Protein AF-A0A6B2BYZ8-F1 (afdb_monomer_lite)

Sequence (83 aa):
MRRLVRGAMKSVNVRRVLADGAYDSRENFNFLSQSGIKPVIRVRINSVARSMGCPYRRDAVLEQRALGPRAWSKVHRFGFSGC

pLDDT: mean 76.66, std 10.26, range [35.62, 85.75]

Radius of gyration: 12.88 Å; chains: 1; bounding box: 36×23×32 Å

Secondary structure (DSSP, 8-state):
-HHHHHHHHHHS---EEEE-GGG--HHHHHHHHHTT-EEEEPPPTT-----TT-HHHHHHHHHHHHH-HHHHHHHTTTT----

Foldseek 3Di:
DVVVVVVCVVPDDAAEDEEEQVQLDQVSQVSCVVSNHQYLYHHDLPDDLDCPVHNSSNVNNVVCVVLPVVRSCVVVVPPDPDD

Structure (mmCIF, N/CA/C/O backbone):
data_AF-A0A6B2BYZ8-F1
#
_entry.id   AF-A0A6B2BYZ8-F1
#
loop_
_atom_site.group_PDB
_atom_site.id
_atom_site.type_symbol
_atom_site.label_atom_id
_atom_site.label_alt_id
_atom_site.label_comp_id
_atom_site.label_asym_id
_atom_site.label_entity_id
_atom_site.label_seq_id
_atom_site.pdbx_PDB_ins_code
_atom_site.Cartn_x
_atom_site.Cartn_y
_atom_site.Cartn_z
_atom_site.occupancy
_atom_site.B_iso_or_equiv
_atom_site.auth_seq_id
_atom_site.auth_comp_id
_atom_site.auth_asym_id
_atom_site.auth_atom_id
_atom_site.pdbx_PDB_model_num
ATOM 1 N N . MET A 1 1 ? -1.746 10.546 2.937 1.00 72.38 1 MET A N 1
ATOM 2 C CA . MET A 1 1 ? -2.502 9.319 3.291 1.00 72.38 1 MET A CA 1
ATOM 3 C C . MET A 1 1 ? -2.757 9.156 4.795 1.00 72.38 1 MET A C 1
ATOM 5 O O . MET A 1 1 ? -3.882 8.840 5.158 1.00 72.38 1 MET A O 1
ATOM 9 N N . ARG A 1 2 ? -1.777 9.394 5.683 1.00 78.31 2 ARG A N 1
ATOM 10 C CA . ARG A 1 2 ? -1.889 9.112 7.136 1.00 78.31 2 ARG A CA 1
ATOM 11 C C . ARG A 1 2 ? -3.151 9.655 7.821 1.00 78.31 2 ARG A C 1
ATOM 13 O O . ARG A 1 2 ? -3.783 8.928 8.576 1.00 78.31 2 ARG A O 1
ATOM 20 N N . ARG A 1 3 ? -3.536 10.907 7.544 1.00 79.81 3 ARG A N 1
ATOM 21 C CA . ARG A 1 3 ? -4.721 11.543 8.153 1.00 79.81 3 ARG A CA 1
ATOM 22 C C . ARG A 1 3 ? -6.030 10.836 7.777 1.00 79.81 3 ARG A C 1
ATOM 24 O O . ARG A 1 3 ? -6.871 10.640 8.643 1.00 79.81 3 ARG A O 1
ATOM 31 N N . LEU A 1 4 ? -6.159 10.405 6.521 1.00 80.94 4 LEU A N 1
ATOM 32 C CA . LEU A 1 4 ? -7.343 9.697 6.019 1.00 80.94 4 LEU A CA 1
ATOM 33 C C . LEU A 1 4 ? -7.474 8.316 6.662 1.00 80.94 4 LEU A C 1
ATOM 35 O O . LEU A 1 4 ? -8.533 7.964 7.167 1.00 80.94 4 LEU A O 1
ATOM 39 N N . VAL A 1 5 ? -6.368 7.570 6.709 1.00 81.12 5 VAL A N 1
ATOM 40 C CA . VAL A 1 5 ? -6.349 6.231 7.310 1.00 81.12 5 VAL A CA 1
ATOM 41 C C . VAL A 1 5 ? -6.630 6.312 8.809 1.00 81.12 5 VAL A C 1
ATOM 43 O O . VAL A 1 5 ? -7.464 5.566 9.297 1.00 81.12 5 VAL A O 1
ATOM 46 N N . ARG A 1 6 ? -6.026 7.264 9.534 1.00 82.25 6 ARG A N 1
ATOM 47 C CA . ARG A 1 6 ? -6.308 7.463 10.967 1.00 82.25 6 ARG A CA 1
ATOM 48 C C . ARG A 1 6 ? -7.767 7.828 11.239 1.00 82.25 6 ARG A C 1
ATOM 50 O O . ARG A 1 6 ? -8.313 7.366 12.231 1.00 82.25 6 ARG A O 1
ATOM 57 N N . GLY A 1 7 ? -8.392 8.641 10.385 1.00 83.62 7 GLY A N 1
ATOM 58 C CA . GLY A 1 7 ? -9.820 8.949 10.493 1.00 83.62 7 GLY A CA 1
ATOM 59 C C . GLY A 1 7 ? -10.687 7.707 10.291 1.00 83.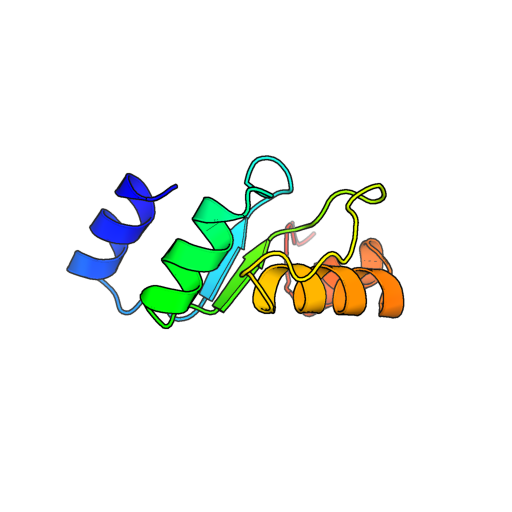62 7 GLY A C 1
ATOM 60 O O . GLY A 1 7 ? -11.546 7.422 11.118 1.00 83.62 7 GLY A O 1
ATOM 61 N N . ALA A 1 8 ? -10.399 6.922 9.249 1.00 81.62 8 ALA A N 1
ATOM 62 C CA . ALA A 1 8 ? -11.110 5.676 8.978 1.00 81.62 8 ALA A CA 1
ATOM 63 C C . ALA A 1 8 ? -10.932 4.651 10.110 1.00 81.62 8 ALA A C 1
ATOM 65 O O . ALA A 1 8 ? -11.914 4.090 10.579 1.00 81.62 8 ALA A O 1
ATOM 66 N N . MET A 1 9 ? -9.711 4.481 10.626 1.00 81.94 9 MET A N 1
ATOM 67 C CA . MET A 1 9 ? -9.413 3.563 11.734 1.00 81.94 9 MET A CA 1
ATOM 68 C C . MET A 1 9 ? -10.178 3.881 13.026 1.00 81.94 9 MET A C 1
ATOM 70 O O . MET A 1 9 ? -10.350 2.990 13.850 1.00 81.94 9 MET A O 1
ATOM 74 N N . LYS A 1 10 ? -10.647 5.123 13.222 1.00 81.00 10 LYS A N 1
ATOM 75 C CA . LYS A 1 10 ? -11.480 5.474 14.386 1.00 81.00 10 LYS A CA 1
ATOM 76 C C . LYS A 1 10 ? -12.898 4.909 14.307 1.00 81.00 10 LYS A C 1
ATOM 78 O O . LYS A 1 10 ? -13.525 4.751 15.343 1.00 81.00 10 LYS A O 1
ATOM 83 N N . SER A 1 11 ? -13.410 4.674 13.100 1.00 79.06 11 SER A N 1
ATOM 84 C CA . SER A 1 11 ? -14.803 4.253 12.880 1.00 79.06 11 SER A CA 1
ATOM 85 C C . SER A 1 11 ? -14.915 2.826 12.344 1.00 79.06 11 SER A C 1
ATOM 87 O O . SER A 1 11 ? -15.933 2.178 12.551 1.00 79.06 11 SER A O 1
ATOM 89 N N . VAL A 1 12 ? -13.889 2.327 11.646 1.00 82.31 12 VAL A N 1
ATOM 90 C CA . VAL A 1 12 ? -13.907 1.017 10.985 1.00 82.31 12 VAL A CA 1
ATOM 91 C C . VAL A 1 12 ? -12.565 0.297 11.100 1.00 82.31 12 VAL A C 1
ATOM 93 O O . VAL A 1 12 ? -11.499 0.913 11.087 1.00 82.31 12 VAL A O 1
ATOM 96 N N . ASN A 1 13 ? -12.607 -1.037 11.134 1.00 81.62 13 ASN A N 1
ATOM 97 C CA . ASN A 1 13 ? -11.402 -1.856 11.062 1.00 81.62 13 ASN A CA 1
ATOM 98 C C . ASN A 1 13 ? -10.901 -1.946 9.609 1.00 81.62 13 ASN A C 1
ATOM 100 O O . ASN A 1 13 ? -11.415 -2.716 8.791 1.00 81.62 13 ASN A O 1
ATOM 104 N N . VAL A 1 14 ? -9.902 -1.133 9.267 1.00 81.06 14 VAL A N 1
ATOM 105 C CA . VAL A 1 14 ? -9.361 -1.053 7.905 1.00 81.06 14 VAL A CA 1
ATOM 106 C C . VAL A 1 14 ? -8.443 -2.247 7.636 1.00 81.06 14 VAL A C 1
ATOM 108 O O . VAL A 1 14 ? -7.278 -2.245 8.006 1.00 81.06 14 VAL A O 1
ATOM 111 N N . ARG A 1 15 ? -8.943 -3.273 6.942 1.00 83.06 15 ARG A N 1
ATOM 112 C CA . ARG A 1 15 ? -8.153 -4.485 6.648 1.00 83.06 15 ARG A CA 1
ATOM 113 C C . ARG A 1 15 ? -7.183 -4.314 5.471 1.00 83.06 15 ARG A C 1
ATOM 115 O O . ARG A 1 15 ? -6.127 -4.944 5.431 1.00 83.06 15 ARG A O 1
ATOM 122 N N . ARG A 1 16 ? -7.552 -3.498 4.476 1.00 84.62 16 ARG A N 1
ATOM 123 C CA . ARG A 1 16 ? -6.785 -3.275 3.237 1.00 84.62 16 ARG A CA 1
ATOM 124 C C . ARG A 1 16 ? -6.986 -1.847 2.737 1.00 84.62 16 ARG A C 1
ATOM 126 O O . ARG A 1 16 ? -8.091 -1.325 2.849 1.00 84.62 16 ARG A O 1
ATOM 133 N N . VAL A 1 17 ? -5.948 -1.246 2.159 1.00 85.75 17 VAL A N 1
ATOM 134 C CA . VAL A 1 17 ? -6.012 0.093 1.547 1.00 85.75 17 VAL A CA 1
ATOM 135 C C . VAL A 1 17 ? -5.614 0.002 0.085 1.00 85.75 17 VAL A C 1
ATOM 137 O O . VAL A 1 17 ? -4.506 -0.426 -0.223 1.00 85.75 17 VAL A O 1
ATOM 140 N N . LEU A 1 1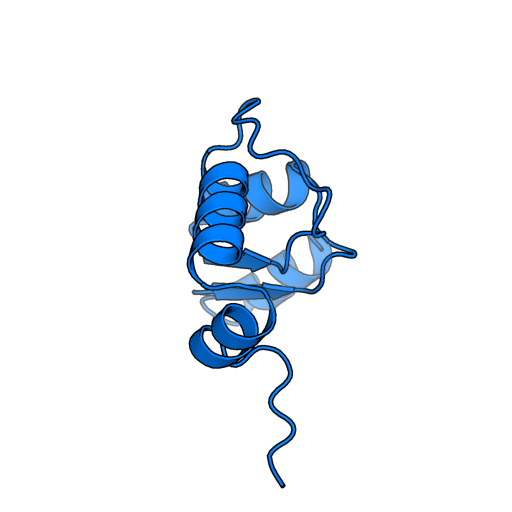8 ? -6.523 0.422 -0.792 1.00 84.38 18 LEU A N 1
ATOM 141 C CA . LEU A 1 18 ? -6.309 0.529 -2.232 1.00 84.38 18 LEU A CA 1
ATOM 142 C C . LEU A 1 18 ? -5.835 1.946 -2.557 1.00 84.38 18 LEU A C 1
ATOM 144 O O . LEU A 1 18 ? -6.485 2.913 -2.159 1.00 84.38 18 LEU A O 1
ATOM 148 N N . ALA A 1 19 ? -4.714 2.081 -3.261 1.00 83.00 19 ALA A N 1
ATOM 149 C CA . ALA A 1 19 ? -4.219 3.392 -3.674 1.00 83.00 19 ALA A CA 1
ATOM 150 C C . ALA A 1 19 ? -3.498 3.351 -5.022 1.00 83.00 19 ALA A C 1
ATOM 152 O O . ALA A 1 19 ? -2.930 2.332 -5.414 1.00 83.00 19 ALA A O 1
ATOM 153 N N . ASP A 1 20 ? -3.509 4.480 -5.725 1.00 81.56 20 ASP A N 1
ATOM 154 C CA . ASP A 1 20 ? -2.772 4.629 -6.979 1.00 81.56 20 ASP A CA 1
ATOM 155 C C . ASP A 1 20 ? -1.270 4.887 -6.734 1.00 81.56 20 ASP A C 1
ATOM 157 O O . ASP A 1 20 ? -0.844 5.191 -5.614 1.00 81.56 20 ASP A O 1
ATOM 161 N N . GLY A 1 21 ? -0.462 4.822 -7.794 1.00 76.19 21 GLY A N 1
ATOM 162 C CA . GLY A 1 21 ? 0.979 5.067 -7.768 1.00 76.19 21 GLY A CA 1
ATOM 163 C C . GLY A 1 21 ? 1.396 6.483 -7.383 1.00 76.19 21 GLY A C 1
ATOM 164 O O . GLY A 1 21 ? 2.582 6.711 -7.150 1.00 76.19 21 GLY A O 1
ATOM 165 N N . ALA A 1 22 ? 0.460 7.425 -7.239 1.00 77.81 22 ALA A N 1
ATOM 166 C CA . ALA A 1 22 ? 0.705 8.683 -6.530 1.00 77.81 22 ALA A CA 1
ATOM 167 C C . ALA A 1 22 ? 1.084 8.471 -5.046 1.00 77.81 22 ALA A C 1
ATOM 169 O O . ALA A 1 22 ? 1.788 9.293 -4.466 1.00 77.81 22 ALA A O 1
ATOM 170 N N . TYR A 1 23 ? 0.663 7.354 -4.439 1.00 78.06 23 TYR A N 1
ATOM 171 C CA . TYR A 1 23 ? 0.960 6.998 -3.049 1.00 78.06 23 TYR A CA 1
ATOM 172 C C . TYR A 1 23 ? 2.084 5.959 -2.906 1.00 78.06 23 TYR A C 1
ATOM 174 O O . TYR A 1 23 ? 2.281 5.457 -1.794 1.00 78.06 23 TYR A O 1
ATOM 182 N N . ASP A 1 24 ? 2.845 5.673 -3.977 1.00 77.69 24 ASP A N 1
ATOM 183 C CA . ASP A 1 24 ? 4.025 4.783 -4.000 1.00 77.69 24 ASP A CA 1
ATOM 184 C C . ASP A 1 24 ? 5.228 5.374 -3.229 1.00 77.69 24 ASP A C 1
ATOM 186 O O . ASP A 1 24 ? 6.343 5.530 -3.731 1.00 77.69 24 ASP A O 1
ATOM 190 N N . SER A 1 25 ? 5.023 5.714 -1.961 1.00 78.81 25 SER A N 1
ATOM 191 C CA . SER A 1 25 ? 6.053 6.224 -1.058 1.00 78.81 25 SER A CA 1
ATOM 192 C C . SER A 1 25 ? 6.336 5.189 0.020 1.00 78.81 25 SER A C 1
ATOM 194 O O . SER A 1 25 ? 5.413 4.630 0.612 1.00 78.81 25 SER A O 1
ATOM 196 N N . ARG A 1 26 ? 7.619 4.954 0.320 1.00 78.69 26 ARG A N 1
ATOM 197 C CA . ARG A 1 26 ? 8.055 3.993 1.354 1.00 78.69 26 ARG A CA 1
ATOM 198 C C . ARG A 1 26 ? 7.373 4.237 2.698 1.00 78.69 26 ARG A C 1
ATOM 200 O O . ARG A 1 26 ? 6.914 3.300 3.341 1.00 78.69 26 ARG A O 1
ATOM 207 N N . GLU A 1 27 ? 7.247 5.502 3.079 1.00 81.44 27 GLU A N 1
ATOM 208 C CA . GLU A 1 27 ? 6.591 5.909 4.317 1.00 81.44 27 GLU A CA 1
A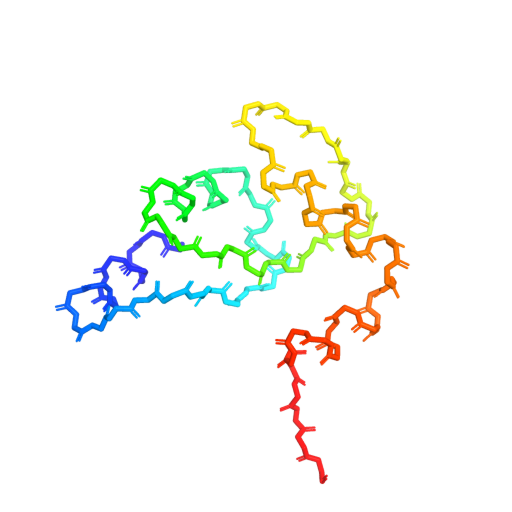TOM 209 C C . GLU A 1 27 ? 5.117 5.487 4.398 1.00 81.44 27 GLU A C 1
ATOM 211 O O . GLU A 1 27 ? 4.644 5.155 5.482 1.00 81.44 27 GLU A O 1
ATOM 216 N N . ASN A 1 28 ? 4.387 5.465 3.276 1.00 82.69 28 ASN A N 1
ATOM 217 C CA . ASN A 1 28 ? 2.989 5.025 3.260 1.00 82.69 28 ASN A CA 1
ATOM 218 C C . ASN A 1 28 ? 2.892 3.512 3.468 1.00 82.69 28 ASN A C 1
ATOM 220 O O . ASN A 1 28 ? 2.099 3.065 4.292 1.00 82.69 28 ASN A O 1
ATOM 224 N N . PHE A 1 29 ? 3.726 2.732 2.774 1.00 82.62 29 PHE A N 1
ATOM 225 C CA . PHE A 1 29 ? 3.781 1.280 2.958 1.00 82.62 29 PHE A CA 1
ATOM 226 C C . PHE A 1 29 ? 4.156 0.909 4.394 1.00 82.62 29 PHE A C 1
ATOM 228 O O . PHE A 1 29 ? 3.505 0.058 4.995 1.00 82.62 29 PHE A O 1
ATOM 235 N N . ASN A 1 30 ? 5.162 1.579 4.962 1.00 83.50 30 ASN A N 1
ATOM 236 C CA . ASN A 1 30 ? 5.598 1.311 6.328 1.00 83.50 30 ASN A CA 1
ATOM 237 C C . ASN A 1 30 ? 4.521 1.687 7.354 1.00 83.50 30 ASN A C 1
ATOM 239 O O . ASN A 1 30 ? 4.261 0.929 8.281 1.00 83.50 30 ASN A O 1
ATOM 243 N N . PHE A 1 31 ? 3.847 2.824 7.160 1.00 85.06 31 PHE A N 1
ATOM 244 C CA . PHE A 1 31 ? 2.746 3.256 8.020 1.00 85.06 31 PHE A CA 1
ATOM 245 C C . PHE A 1 31 ? 1.568 2.267 8.008 1.00 85.06 31 PHE A C 1
ATOM 247 O O . PHE A 1 31 ? 1.044 1.918 9.066 1.00 85.06 31 PHE A O 1
ATOM 254 N N . LEU A 1 32 ? 1.165 1.801 6.821 1.00 84.50 32 LEU A N 1
ATOM 255 C CA . LEU A 1 32 ? 0.086 0.821 6.666 1.00 84.50 32 LEU A CA 1
ATOM 256 C C . LEU A 1 32 ? 0.469 -0.524 7.289 1.00 84.50 32 LEU A C 1
ATOM 258 O O . LEU A 1 32 ? -0.313 -1.079 8.055 1.00 84.50 32 LEU A O 1
ATOM 262 N N . SER A 1 33 ? 1.696 -0.988 7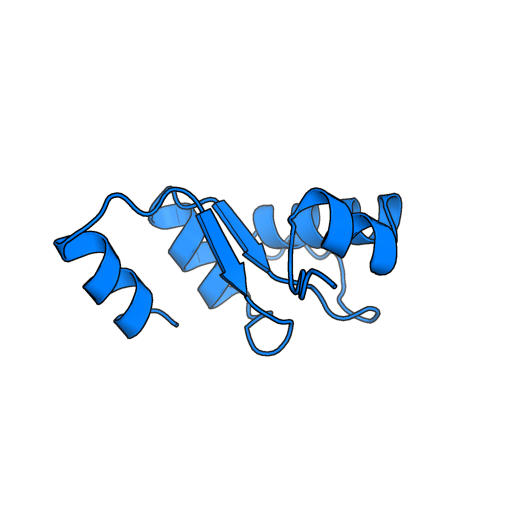.043 1.00 83.19 33 SER A N 1
ATOM 263 C CA . SER A 1 33 ? 2.219 -2.222 7.629 1.00 83.19 33 SER A CA 1
ATOM 264 C C . SER A 1 33 ? 2.277 -2.170 9.154 1.00 83.19 33 SER A C 1
ATOM 266 O O . SER A 1 33 ? 1.850 -3.125 9.793 1.00 83.19 33 SER A O 1
ATOM 268 N N . GLN A 1 34 ? 2.779 -1.079 9.743 1.00 84.25 34 GLN A N 1
ATOM 269 C CA . GLN A 1 34 ? 2.805 -0.912 11.202 1.00 84.25 34 GLN A CA 1
ATOM 270 C C . GLN A 1 34 ? 1.399 -0.875 11.802 1.00 84.25 34 GLN A C 1
ATOM 272 O O . GLN A 1 34 ? 1.198 -1.286 12.937 1.00 84.25 34 GLN A O 1
ATOM 277 N N . SER A 1 35 ? 0.421 -0.411 11.027 1.00 82.56 35 SER A N 1
ATOM 278 C CA . SER A 1 35 ? -0.984 -0.388 11.432 1.00 82.56 35 SER A CA 1
ATOM 279 C C . SER A 1 35 ? -1.701 -1.728 11.194 1.00 82.56 35 SER A C 1
ATOM 281 O O . SER A 1 35 ? -2.905 -1.808 11.414 1.00 82.56 35 SER A O 1
ATOM 283 N N . GLY A 1 36 ? -1.002 -2.768 10.711 1.00 83.50 36 GLY A N 1
ATOM 284 C CA . GLY A 1 36 ? -1.587 -4.079 10.392 1.00 83.50 36 GLY A CA 1
ATOM 285 C C . GLY A 1 36 ? -2.480 -4.090 9.144 1.00 83.50 36 GLY A C 1
ATOM 286 O O . GLY A 1 36 ? -3.242 -5.029 8.921 1.00 83.50 36 GLY A O 1
ATOM 287 N N . ILE A 1 37 ? -2.403 -3.047 8.318 1.00 85.69 37 ILE A N 1
ATOM 288 C CA . ILE A 1 37 ? -3.253 -2.848 7.144 1.00 85.69 37 ILE A CA 1
ATOM 289 C C . ILE A 1 37 ? -2.502 -3.328 5.908 1.00 85.69 37 ILE A C 1
ATOM 291 O O . ILE A 1 37 ? -1.386 -2.874 5.660 1.00 85.69 37 ILE A O 1
ATOM 295 N N . LYS A 1 38 ? -3.118 -4.179 5.074 1.00 84.94 38 LYS A N 1
ATOM 296 C CA . LYS A 1 38 ? -2.481 -4.614 3.819 1.00 84.94 38 LYS A CA 1
ATOM 297 C C . LYS A 1 38 ? -2.439 -3.447 2.813 1.00 84.94 38 LYS A C 1
ATOM 299 O O . LYS A 1 38 ? -3.511 -3.000 2.381 1.00 84.94 38 LYS A O 1
ATOM 304 N N . PRO A 1 39 ? -1.249 -2.958 2.413 1.00 84.19 39 PRO A N 1
ATOM 305 C CA . PRO A 1 39 ? -1.131 -1.905 1.414 1.00 84.19 39 PRO A CA 1
ATOM 306 C C . PRO A 1 39 ? -1.284 -2.503 0.010 1.00 84.19 39 PRO A C 1
ATOM 308 O O . PRO A 1 39 ? -0.423 -3.244 -0.453 1.00 84.19 39 PRO A O 1
ATOM 311 N N . VAL A 1 40 ? -2.375 -2.177 -0.678 1.00 85.44 40 VAL A N 1
ATOM 312 C CA . VAL A 1 40 ? -2.620 -2.548 -2.078 1.00 85.44 40 VAL A CA 1
ATOM 313 C C . VAL A 1 40 ? -2.446 -1.295 -2.930 1.00 85.44 40 VAL A C 1
ATOM 315 O O . VAL A 1 40 ? -3.404 -0.644 -3.345 1.00 85.44 40 VAL A O 1
ATOM 318 N N . ILE A 1 41 ? -1.189 -0.899 -3.111 1.00 83.62 41 ILE A N 1
ATOM 319 C CA . ILE A 1 41 ? -0.826 0.326 -3.823 1.00 83.62 41 ILE A CA 1
ATOM 320 C C . ILE A 1 41 ? -0.246 -0.058 -5.175 1.00 83.62 41 ILE A C 1
ATOM 322 O O . ILE A 1 41 ? 0.713 -0.827 -5.236 1.00 83.62 41 ILE A O 1
ATOM 326 N N . ARG A 1 42 ? -0.803 0.504 -6.249 1.00 81.00 42 ARG A N 1
ATOM 327 C CA . ARG A 1 42 ? -0.269 0.307 -7.594 1.00 81.00 42 ARG A CA 1
ATOM 328 C C . ARG A 1 42 ? 1.126 0.917 -7.670 1.00 81.00 42 ARG A C 1
ATOM 330 O O . ARG A 1 42 ? 1.282 2.123 -7.512 1.00 81.00 42 ARG A O 1
ATOM 337 N N . VAL A 1 43 ? 2.145 0.116 -7.951 1.00 80.31 43 VAL A N 1
ATOM 338 C CA . VAL A 1 43 ? 3.506 0.628 -8.133 1.00 80.31 43 VAL A CA 1
ATOM 339 C C . VAL A 1 43 ? 3.720 1.089 -9.575 1.00 80.31 43 VAL A C 1
ATOM 341 O O . VAL A 1 43 ? 3.130 0.557 -10.522 1.00 80.31 43 VAL A O 1
ATOM 344 N N . ARG A 1 44 ? 4.572 2.103 -9.765 1.00 75.94 44 ARG A N 1
ATOM 345 C CA . ARG A 1 44 ? 4.977 2.544 -11.110 1.00 75.94 44 ARG A CA 1
ATOM 346 C C . ARG A 1 44 ? 5.798 1.447 -11.798 1.00 75.94 44 ARG A C 1
ATOM 348 O O . ARG A 1 44 ? 6.547 0.733 -11.139 1.00 75.94 44 ARG A O 1
ATOM 355 N N . ILE A 1 45 ? 5.711 1.342 -13.125 1.00 70.88 45 ILE A N 1
ATOM 356 C CA . ILE A 1 45 ? 6.438 0.314 -13.898 1.00 70.88 45 ILE A CA 1
ATOM 357 C C . ILE A 1 45 ? 7.964 0.395 -13.707 1.00 70.88 45 ILE A C 1
ATOM 359 O O . ILE A 1 45 ? 8.630 -0.626 -13.569 1.00 70.88 45 ILE A O 1
ATOM 363 N N . ASN A 1 46 ? 8.492 1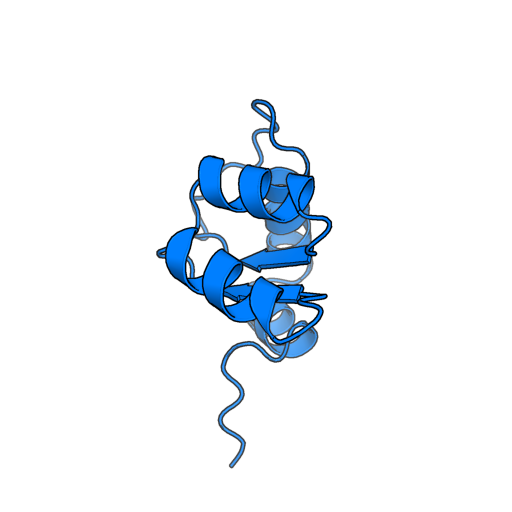.615 -13.568 1.00 69.50 46 ASN A N 1
ATOM 364 C CA . ASN A 1 46 ? 9.909 1.887 -13.308 1.00 69.50 46 ASN A CA 1
ATOM 365 C C . ASN A 1 46 ? 10.285 1.810 -11.818 1.00 69.50 46 ASN A C 1
ATOM 367 O O . ASN A 1 46 ? 11.398 2.166 -11.437 1.00 69.50 46 ASN A O 1
ATOM 371 N N . SER A 1 47 ? 9.362 1.395 -10.946 1.00 69.38 47 SER A N 1
ATOM 372 C CA . SER A 1 47 ? 9.638 1.314 -9.516 1.00 69.38 47 SER A CA 1
ATOM 373 C C . SER A 1 47 ? 10.579 0.137 -9.239 1.00 69.38 47 SER A C 1
ATOM 375 O O . SER A 1 47 ? 10.418 -0.971 -9.764 1.00 69.38 47 SER A O 1
ATOM 377 N N . VAL A 1 48 ? 11.609 0.390 -8.432 1.00 68.06 48 VAL A N 1
ATOM 378 C CA . VAL A 1 48 ? 12.631 -0.604 -8.093 1.00 68.06 48 VAL A CA 1
ATOM 379 C C . VAL A 1 48 ? 12.187 -1.449 -6.903 1.00 68.06 48 VAL A C 1
ATOM 381 O O . VAL A 1 48 ? 11.763 -0.923 -5.872 1.00 68.06 48 VAL A O 1
ATOM 384 N N . ALA A 1 49 ? 12.346 -2.768 -7.022 1.00 65.06 49 ALA A N 1
ATOM 385 C CA . ALA A 1 49 ? 12.078 -3.746 -5.967 1.00 65.06 49 ALA A CA 1
ATOM 386 C C . ALA A 1 49 ? 13.187 -3.737 -4.892 1.00 65.06 49 ALA A C 1
ATOM 388 O O . ALA A 1 49 ? 13.794 -4.760 -4.588 1.00 65.06 49 ALA A O 1
ATOM 389 N N . ARG A 1 50 ? 13.515 -2.561 -4.344 1.00 63.94 50 ARG A N 1
ATOM 390 C CA . ARG A 1 50 ? 14.513 -2.432 -3.276 1.00 63.94 50 ARG A CA 1
ATOM 391 C C . ARG A 1 50 ? 13.837 -2.521 -1.914 1.00 63.94 50 ARG A C 1
ATOM 393 O O . ARG A 1 50 ? 12.964 -1.718 -1.600 1.00 63.94 50 ARG A O 1
ATOM 400 N N . SER A 1 51 ? 14.306 -3.460 -1.094 1.00 58.53 51 SER A N 1
ATOM 401 C CA . SER A 1 51 ? 13.774 -3.731 0.246 1.00 58.53 51 SER A CA 1
ATOM 402 C C . SER A 1 51 ? 14.068 -2.659 1.293 1.00 58.53 51 SER A C 1
ATOM 404 O O . SER A 1 51 ? 13.534 -2.834 2.371 1.00 58.53 51 SER A O 1
ATOM 406 N N . MET A 1 52 ? 14.862 -1.607 1.015 1.00 58.19 52 MET A N 1
ATOM 407 C CA . MET A 1 52 ? 15.289 -0.484 1.897 1.00 58.19 52 MET A CA 1
ATOM 408 C C . MET A 1 52 ? 14.392 -0.208 3.135 1.00 58.19 52 MET A C 1
ATOM 410 O O . MET A 1 52 ? 13.666 0.786 3.163 1.00 58.19 52 MET A O 1
ATOM 414 N N . GLY A 1 53 ? 14.404 -1.089 4.140 1.00 63.97 53 GLY A N 1
ATOM 415 C CA . GLY A 1 53 ? 13.512 -1.055 5.308 1.00 63.97 53 GLY A CA 1
ATOM 416 C C . GLY A 1 53 ? 12.009 -1.302 5.066 1.00 63.97 53 GLY A C 1
ATOM 417 O O . GLY A 1 53 ? 11.232 -1.167 6.001 1.00 63.97 53 GLY A O 1
ATOM 418 N N . CYS A 1 54 ? 11.558 -1.643 3.853 1.00 67.81 54 CYS A N 1
ATOM 419 C CA . CYS A 1 54 ? 10.142 -1.849 3.532 1.00 67.81 54 CYS A CA 1
ATOM 420 C C . CYS A 1 54 ? 9.914 -3.099 2.650 1.00 67.81 54 CYS A C 1
ATOM 422 O O . CYS A 1 54 ? 9.795 -2.982 1.424 1.00 67.81 54 CYS A O 1
ATOM 424 N N . PRO A 1 55 ? 9.841 -4.306 3.246 1.00 72.38 55 PRO A N 1
ATOM 425 C CA . PRO A 1 55 ? 9.639 -5.553 2.502 1.00 72.38 55 PRO A CA 1
ATOM 426 C C . PRO A 1 55 ? 8.306 -5.580 1.737 1.00 72.38 55 PRO A C 1
ATOM 428 O O . PRO A 1 55 ? 8.266 -6.060 0.611 1.00 72.38 55 PRO A O 1
ATOM 431 N N . TYR A 1 56 ? 7.249 -4.956 2.268 1.00 73.19 56 TYR A N 1
ATOM 432 C CA . TYR A 1 56 ? 5.930 -4.889 1.622 1.00 73.19 56 TYR A CA 1
ATOM 433 C C . TYR A 1 56 ? 5.930 -4.156 0.281 1.00 73.19 56 TYR A C 1
ATOM 435 O O . TYR A 1 56 ? 5.213 -4.546 -0.637 1.00 73.19 56 TYR A O 1
ATOM 443 N N . ARG A 1 57 ? 6.749 -3.105 0.139 1.00 76.06 57 ARG A N 1
ATOM 444 C CA . ARG A 1 57 ? 6.898 -2.420 -1.150 1.00 76.06 57 ARG A CA 1
ATOM 445 C C . ARG A 1 57 ? 7.552 -3.348 -2.169 1.00 76.06 57 ARG A C 1
ATOM 447 O O . ARG A 1 57 ? 7.119 -3.392 -3.313 1.00 76.06 57 ARG A O 1
ATOM 454 N N . ARG A 1 58 ? 8.593 -4.084 -1.767 1.00 80.62 58 ARG A N 1
ATOM 455 C CA . ARG A 1 58 ? 9.255 -5.059 -2.642 1.00 80.62 58 ARG A CA 1
ATOM 456 C C . ARG A 1 58 ? 8.270 -6.133 -3.093 1.00 80.62 58 ARG A C 1
ATOM 458 O O . ARG A 1 58 ? 8.224 -6.414 -4.284 1.00 80.62 58 ARG A O 1
ATOM 465 N N . ASP A 1 59 ? 7.488 -6.672 -2.166 1.00 81.06 59 ASP A N 1
ATOM 466 C CA . ASP A 1 59 ? 6.504 -7.715 -2.449 1.00 81.06 59 ASP A CA 1
ATOM 467 C C . ASP A 1 59 ? 5.444 -7.232 -3.449 1.00 81.06 59 ASP A C 1
ATOM 469 O O . ASP A 1 59 ? 5.234 -7.863 -4.480 1.00 81.06 59 ASP A O 1
ATOM 473 N N . ALA A 1 60 ? 4.898 -6.027 -3.241 1.00 80.19 60 ALA A N 1
ATOM 474 C CA . ALA A 1 60 ? 3.960 -5.406 -4.176 1.00 80.19 60 ALA A CA 1
ATOM 475 C C . ALA A 1 60 ? 4.566 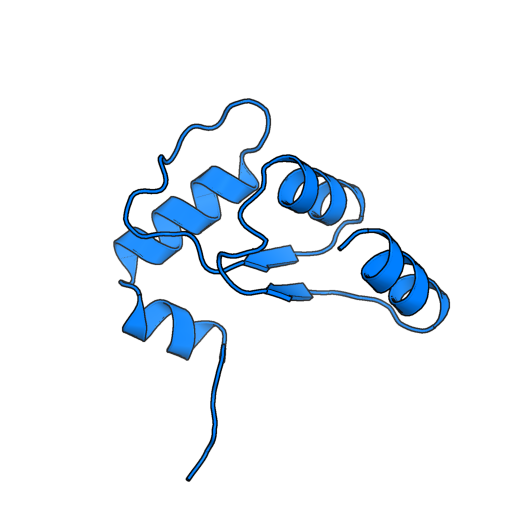-5.194 -5.578 1.00 80.19 60 ALA A C 1
ATOM 477 O O . ALA A 1 60 ? 3.895 -5.418 -6.586 1.00 80.19 60 ALA A O 1
ATOM 478 N N . VAL A 1 61 ? 5.844 -4.797 -5.666 1.00 81.69 61 VAL A N 1
ATOM 479 C CA . VAL A 1 61 ? 6.541 -4.663 -6.958 1.00 81.69 61 VAL A CA 1
ATOM 480 C C . VAL A 1 61 ? 6.720 -6.020 -7.639 1.00 81.69 61 VAL A C 1
ATOM 482 O O . VAL A 1 61 ? 6.523 -6.113 -8.849 1.00 81.69 61 VAL A O 1
ATOM 485 N N . LEU A 1 62 ? 7.096 -7.061 -6.894 1.00 83.38 62 LEU A N 1
ATOM 486 C CA . LEU A 1 62 ? 7.272 -8.412 -7.433 1.00 83.38 62 LEU A CA 1
ATOM 487 C C . LEU A 1 62 ? 5.941 -8.999 -7.905 1.00 83.38 62 LEU A C 1
ATOM 489 O O . LEU A 1 62 ? 5.869 -9.489 -9.027 1.00 83.38 62 LEU A O 1
ATOM 493 N N . GLU A 1 63 ? 4.887 -8.874 -7.101 1.00 83.94 63 GLU A N 1
ATOM 494 C CA . GLU A 1 63 ? 3.538 -9.331 -7.436 1.00 83.94 63 GLU A CA 1
ATOM 495 C C . GLU A 1 63 ? 3.020 -8.631 -8.701 1.00 83.94 63 GLU A C 1
ATOM 497 O O . GLU A 1 63 ? 2.567 -9.283 -9.642 1.00 83.94 63 GLU A O 1
ATOM 502 N N . GLN A 1 64 ? 3.153 -7.303 -8.778 1.00 80.81 64 GLN A N 1
ATOM 503 C CA . GLN A 1 64 ? 2.704 -6.546 -9.946 1.00 80.81 64 GLN A CA 1
ATOM 504 C C . GLN A 1 64 ? 3.545 -6.842 -11.198 1.00 80.81 64 GLN A C 1
ATOM 506 O O . GLN A 1 64 ? 3.009 -6.803 -12.306 1.00 80.81 64 GLN A O 1
ATOM 511 N N . ARG A 1 65 ? 4.841 -7.158 -11.057 1.00 82.06 65 ARG A N 1
ATOM 512 C CA . ARG A 1 65 ? 5.686 -7.607 -12.178 1.00 82.06 65 ARG A CA 1
ATOM 513 C C . ARG A 1 65 ? 5.334 -9.018 -12.640 1.00 82.06 65 ARG A C 1
ATOM 515 O O . ARG A 1 65 ? 5.308 -9.244 -13.842 1.00 82.06 65 ARG A O 1
ATOM 522 N N . ALA A 1 66 ? 5.046 -9.929 -11.713 1.00 83.94 66 ALA A N 1
ATOM 523 C CA . ALA A 1 66 ? 4.687 -11.310 -12.022 1.00 83.94 66 ALA A CA 1
ATOM 524 C C . ALA A 1 66 ? 3.317 -11.411 -12.711 1.00 83.94 66 ALA A C 1
ATOM 526 O O . ALA A 1 66 ? 3.163 -12.155 -13.672 1.00 83.94 66 ALA A O 1
ATOM 527 N N . LEU A 1 67 ? 2.331 -10.634 -12.250 1.00 82.88 67 LEU A N 1
ATOM 528 C CA . LEU A 1 67 ? 0.986 -10.604 -12.833 1.00 82.88 67 LEU A CA 1
ATOM 529 C C . LEU A 1 67 ? 0.892 -9.686 -14.063 1.00 82.88 67 LEU A C 1
ATOM 531 O O . LEU A 1 67 ? 0.067 -9.893 -14.951 1.00 82.88 67 LEU A O 1
ATOM 535 N N . GLY A 1 68 ? 1.705 -8.634 -14.110 1.00 80.88 68 GLY A N 1
ATOM 536 C CA . GLY A 1 68 ? 1.543 -7.530 -15.048 1.00 80.88 68 GLY A CA 1
ATOM 537 C C . GLY A 1 68 ? 0.452 -6.537 -14.605 1.00 80.88 68 GLY A C 1
ATOM 538 O O . GLY A 1 68 ? -0.481 -6.879 -13.871 1.00 80.88 68 GLY A O 1
ATOM 539 N N . PRO A 1 69 ? 0.521 -5.272 -15.060 1.00 73.06 69 PRO A N 1
ATOM 540 C CA . PRO A 1 69 ? -0.303 -4.182 -14.531 1.00 73.06 69 PRO A CA 1
ATOM 541 C C . PRO A 1 69 ? -1.812 -4.385 -14.735 1.00 73.06 69 PRO A C 1
ATOM 543 O O . PRO A 1 69 ? -2.595 -4.004 -13.870 1.00 73.06 69 PRO A O 1
ATOM 546 N N . ARG A 1 70 ? -2.234 -5.003 -15.849 1.00 75.19 70 ARG A N 1
ATOM 547 C CA . ARG A 1 70 ? -3.657 -5.273 -16.130 1.00 75.19 70 ARG A CA 1
ATOM 548 C C . ARG A 1 70 ? -4.228 -6.371 -15.231 1.00 75.19 70 ARG A C 1
ATOM 550 O O . ARG A 1 70 ? -5.314 -6.202 -14.681 1.00 75.19 70 ARG A O 1
ATOM 557 N N . ALA A 1 71 ? -3.506 -7.480 -15.066 1.00 81.06 71 ALA A N 1
ATOM 558 C CA . ALA A 1 71 ? -3.975 -8.584 -14.233 1.00 81.06 71 ALA A CA 1
ATOM 559 C C . ALA A 1 71 ? -3.938 -8.215 -12.745 1.00 81.06 71 ALA A C 1
ATOM 561 O O . ALA A 1 71 ? -4.877 -8.536 -12.025 1.00 81.06 71 ALA A O 1
ATOM 562 N N . TRP A 1 72 ? -2.926 -7.460 -12.302 1.00 83.19 72 TRP A N 1
ATOM 563 C CA . TRP A 1 72 ? -2.856 -6.948 -10.932 1.00 83.19 72 TRP A CA 1
ATOM 564 C C . TRP A 1 72 ? -4.083 -6.095 -10.576 1.00 83.19 72 TRP A C 1
ATOM 566 O O . TRP A 1 72 ? -4.737 -6.346 -9.562 1.00 83.19 72 TRP A O 1
ATOM 576 N N . SER A 1 73 ? -4.473 -5.155 -11.450 1.00 78.31 73 SER A N 1
ATOM 577 C CA . SER A 1 73 ? -5.701 -4.371 -11.264 1.00 78.31 73 SER A CA 1
ATOM 578 C C . SER A 1 73 ? -6.949 -5.253 -11.186 1.00 78.31 73 SER A C 1
ATOM 580 O O . SER A 1 73 ? -7.841 -4.976 -10.385 1.00 78.31 73 SER A O 1
ATOM 582 N N . LYS A 1 74 ? -7.000 -6.347 -11.958 1.00 79.88 74 LYS A N 1
ATOM 583 C CA . LYS A 1 74 ? -8.126 -7.288 -11.944 1.00 79.88 74 LYS A CA 1
ATOM 584 C C . LYS A 1 74 ? -8.210 -8.081 -10.635 1.00 79.88 74 LYS A C 1
ATOM 586 O O . LYS A 1 74 ? -9.284 -8.158 -10.043 1.00 79.88 74 LYS A O 1
ATOM 591 N N . VAL A 1 75 ? -7.082 -8.614 -10.162 1.00 81.81 75 VAL A N 1
ATOM 592 C CA . VAL A 1 75 ? -6.972 -9.387 -8.910 1.00 81.81 75 VAL A CA 1
ATOM 593 C C . VAL A 1 75 ? -7.366 -8.538 -7.704 1.00 81.81 75 VAL A C 1
ATOM 595 O O . VAL A 1 75 ? -8.139 -8.972 -6.849 1.00 81.81 75 VAL A O 1
ATOM 598 N N . HIS A 1 76 ? -6.882 -7.298 -7.659 1.00 77.19 76 HIS A N 1
ATOM 599 C CA . HIS A 1 76 ? -7.142 -6.382 -6.550 1.00 77.19 76 HIS A CA 1
ATOM 600 C C . HIS A 1 76 ? -8.428 -5.567 -6.707 1.00 77.19 76 HIS A C 1
ATOM 602 O O . HIS A 1 76 ? -8.736 -4.747 -5.843 1.00 77.19 76 HIS A O 1
ATOM 608 N N . ARG A 1 77 ? -9.188 -5.797 -7.788 1.00 70.62 77 ARG A N 1
ATOM 609 C CA . ARG A 1 77 ? -10.378 -5.021 -8.180 1.00 70.62 77 ARG A CA 1
ATOM 610 C C . ARG A 1 77 ? -10.141 -3.504 -8.160 1.00 70.62 77 ARG A C 1
ATOM 612 O O . ARG A 1 77 ? -11.032 -2.714 -7.859 1.00 70.62 77 ARG A O 1
ATOM 619 N N . PHE A 1 78 ? -8.918 -3.093 -8.479 1.00 65.75 78 PHE A N 1
ATOM 620 C CA . PHE A 1 78 ? -8.510 -1.698 -8.493 1.00 65.75 78 PHE A CA 1
ATOM 621 C C . PHE A 1 78 ? -9.022 -1.030 -9.775 1.00 65.75 78 PHE A C 1
ATOM 623 O O . PHE A 1 78 ? -8.558 -1.363 -10.865 1.00 65.75 78 PHE A O 1
ATOM 630 N N . GLY A 1 79 ? -9.967 -0.094 -9.643 1.00 59.00 79 GLY A N 1
ATOM 631 C CA . GLY A 1 79 ? -10.517 0.663 -10.775 1.00 59.00 79 GLY A CA 1
ATOM 632 C C . GLY A 1 79 ? -11.571 -0.076 -11.606 1.00 59.00 79 GLY A C 1
ATOM 633 O O . GLY A 1 79 ? -11.774 0.281 -12.762 1.00 59.00 79 GLY A O 1
ATOM 634 N N . PHE A 1 80 ? -12.246 -1.089 -11.051 1.00 50.66 80 PHE A N 1
ATOM 635 C CA . PHE A 1 80 ? -13.413 -1.686 -11.708 1.00 50.66 80 PHE A CA 1
ATOM 636 C C . PHE A 1 80 ? -14.566 -0.668 -11.763 1.00 50.66 80 PHE A C 1
ATOM 638 O O . PHE A 1 80 ? -15.353 -0.555 -10.828 1.00 50.66 80 PHE A O 1
ATOM 645 N N . SER A 1 81 ? -14.657 0.073 -12.869 1.00 40.12 81 SER A N 1
ATOM 646 C CA . SER A 1 81 ? -15.947 0.519 -13.397 1.00 40.12 81 SER A CA 1
ATOM 647 C C . SER A 1 81 ? -16.538 -0.686 -14.116 1.00 40.12 81 SER A C 1
ATOM 649 O O . SER A 1 81 ? -16.048 -1.074 -15.174 1.00 40.12 81 SER A O 1
ATOM 651 N N . GLY A 1 82 ? -17.496 -1.357 -13.480 1.00 41.53 82 GLY A N 1
ATOM 652 C CA . GLY A 1 82 ? -18.330 -2.322 -14.184 1.00 41.53 82 GLY A CA 1
ATOM 653 C C . GLY A 1 82 ? -19.178 -1.565 -15.201 1.00 41.53 82 GLY A C 1
ATOM 654 O O . GLY A 1 82 ? -19.856 -0.611 -14.823 1.00 41.53 82 GLY A O 1
ATOM 655 N N . CYS A 1 83 ? -19.079 -1.959 -16.467 1.00 35.62 83 CYS A N 1
ATOM 656 C CA . CYS A 1 83 ? -20.190 -1.836 -17.401 1.00 35.62 83 CYS A CA 1
ATOM 657 C C . CYS A 1 83 ? -21.054 -3.088 -17.261 1.00 35.62 83 CYS A C 1
ATOM 659 O O . CYS A 1 83 ? -20.458 -4.171 -17.040 1.00 35.62 83 CYS A O 1
#